Protein AF-J9E4T6-F1 (afdb_monomer)

Secondary structure (DSSP, 8-state):
-HHHHHHHHHHHHHHHHHHHHTSTTHHHHHHHHH---GGGGG-HHHHHHHHHHHHHHHTTTSSHHHHHHTTS-TT----

pLDDT: mean 94.76, std 2.69, range [81.62, 98.19]

Sequence (79 aa):
FVYFCALSPYFMLAILLVRGLTLPGAEVGIYFYLTPNATKLWDITVWKDAGTQVFYSYGVGFGTLIALGSHNKKSHNCF

Solvent-accessible surface area (backbone atoms only — not comparable to full-atom values): 4969 Å² total; per-residue (Å²): 108,66,73,55,70,68,46,51,59,56,55,51,50,51,52,51,48,57,52,49,66,71,40,91,70,39,64,60,59,51,51,65,73,67,58,82,63,73,75,54,73,77,37,66,63,56,55,54,51,52,51,54,49,52,45,63,74,69,46,72,89,69,54,59,69,58,60,56,56,71,75,52,62,93,88,57,88,88,127

Foldseek 3Di:
DCVCVVVVVVVVVVVCVVVLVPDPPSVVVVCVVPPDDPVCVPPVVVVVVVVVCVCVVVVPPVCPVVVVVVPDDPPDDPD

Radius of gyration: 19.11 Å; Cα contacts (8 Å, |Δi|>4): 9; chains: 1; bounding box: 28×36×48 Å

InterPro domains:
  IPR000175 Sodium:neurotransmitter sympor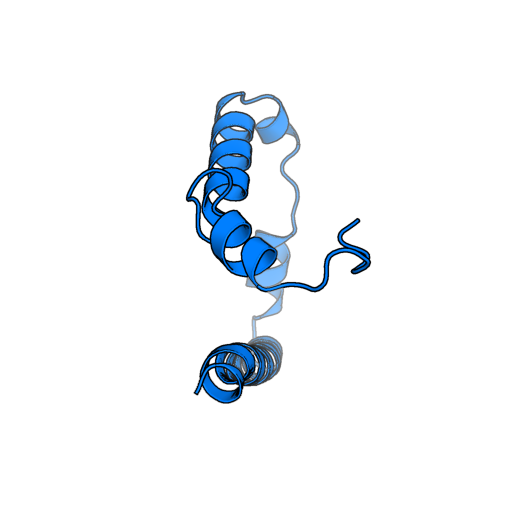ter [PF00209] (2-79)
  IPR000175 Sodium:neurotransmitter symporter [PS50267] (1-79)
  IPR000175 Sodium:neurotransmitter symporter [PTHR11616] (2-79)
  IPR037272 Sodium:neurotransmitter symporter superfamily [SSF161070] (3-79)

Organism: Wuchereria bancrofti (NCBI:txid6293)

Structure (mmCIF, N/CA/C/O backbone):
data_AF-J9E4T6-F1
#
_entry.id   AF-J9E4T6-F1
#
loop_
_atom_site.group_PDB
_atom_site.id
_atom_site.type_symbol
_atom_site.label_atom_id
_atom_site.label_alt_id
_atom_site.label_comp_id
_atom_site.label_asym_id
_atom_site.label_entity_id
_atom_site.label_seq_id
_atom_site.pdbx_PDB_ins_code
_atom_site.Cartn_x
_atom_site.Cartn_y
_atom_site.Cartn_z
_atom_site.occupancy
_atom_site.B_iso_or_equiv
_atom_site.auth_seq_id
_atom_site.auth_comp_id
_atom_site.auth_asym_id
_atom_site.auth_atom_id
_atom_site.pdbx_PDB_model_num
ATOM 1 N N . PHE A 1 1 ? 12.395 -15.318 -11.402 1.00 90.44 1 PHE A N 1
ATOM 2 C CA . PHE A 1 1 ? 12.587 -14.641 -10.104 1.00 90.44 1 PHE A CA 1
ATOM 3 C C . PHE A 1 1 ? 11.452 -13.664 -9.803 1.00 90.44 1 PHE A C 1
ATOM 5 O O . PHE A 1 1 ? 10.691 -13.948 -8.891 1.00 90.44 1 PHE A O 1
ATOM 12 N N . VAL A 1 2 ? 11.245 -12.606 -10.608 1.00 94.06 2 VAL A N 1
ATOM 13 C CA . VAL A 1 2 ? 10.173 -11.604 -10.385 1.00 94.06 2 VAL A CA 1
ATOM 14 C C . VAL A 1 2 ? 8.781 -12.227 -10.231 1.00 94.06 2 VAL A C 1
ATOM 16 O O . VAL A 1 2 ? 8.086 -11.877 -9.291 1.00 94.06 2 VAL A O 1
ATOM 19 N N . TYR A 1 3 ? 8.401 -13.207 -11.062 1.00 94.75 3 TYR A N 1
ATOM 20 C CA . TYR A 1 3 ? 7.111 -13.904 -10.915 1.00 94.75 3 TYR A CA 1
ATOM 21 C C . TYR A 1 3 ? 6.905 -14.530 -9.528 1.00 94.75 3 TYR A C 1
ATOM 23 O O . TYR A 1 3 ? 5.815 -14.455 -8.981 1.00 94.75 3 TYR A O 1
ATOM 31 N N . PHE A 1 4 ? 7.947 -15.106 -8.926 1.00 94.75 4 PHE A N 1
ATOM 32 C CA . PHE A 1 4 ? 7.850 -15.672 -7.582 1.00 94.75 4 PHE A CA 1
ATOM 33 C C . PHE A 1 4 ? 7.762 -14.567 -6.524 1.00 94.75 4 PHE A C 1
ATOM 35 O O . PHE A 1 4 ? 6.849 -14.578 -5.706 1.00 94.75 4 PHE A O 1
ATOM 42 N N . CYS A 1 5 ? 8.671 -13.588 -6.574 1.00 95.38 5 CYS A N 1
ATOM 43 C CA . CYS A 1 5 ? 8.734 -12.499 -5.595 1.00 95.38 5 CYS A CA 1
ATOM 44 C C . CYS A 1 5 ? 7.513 -11.575 -5.628 1.00 95.38 5 CYS A C 1
ATOM 46 O O . CYS A 1 5 ? 7.148 -11.026 -4.597 1.00 95.38 5 CYS A O 1
ATOM 48 N N . ALA A 1 6 ? 6.894 -11.389 -6.795 1.00 95.31 6 ALA A N 1
ATOM 49 C CA . ALA A 1 6 ? 5.701 -10.568 -6.938 1.00 95.31 6 ALA A CA 1
ATOM 50 C C . ALA A 1 6 ? 4.439 -11.311 -6.486 1.00 95.31 6 ALA A C 1
ATOM 52 O O . ALA A 1 6 ? 3.552 -10.679 -5.936 1.00 95.31 6 ALA A O 1
ATOM 53 N N . LEU A 1 7 ? 4.347 -12.633 -6.692 1.00 96.81 7 LEU A N 1
ATOM 54 C CA . LEU A 1 7 ? 3.142 -13.409 -6.368 1.00 96.81 7 LEU A CA 1
ATOM 55 C C . LEU A 1 7 ? 3.120 -13.932 -4.926 1.00 96.81 7 LEU A C 1
ATOM 57 O O . LEU A 1 7 ? 2.048 -14.007 -4.324 1.00 96.81 7 LEU A O 1
ATOM 61 N N . SER A 1 8 ? 4.275 -14.285 -4.351 1.00 97.25 8 SER A N 1
ATOM 62 C CA . SER A 1 8 ? 4.335 -14.866 -3.003 1.00 97.25 8 SER A CA 1
ATOM 63 C C . SER A 1 8 ? 3.727 -13.983 -1.900 1.00 97.25 8 SER A C 1
ATOM 65 O O . SER A 1 8 ? 3.025 -14.543 -1.051 1.00 97.25 8 SER A O 1
ATOM 67 N N . PRO A 1 9 ? 3.864 -12.637 -1.908 1.00 97.69 9 PRO A N 1
ATOM 68 C CA . PRO A 1 9 ? 3.257 -11.799 -0.879 1.00 97.69 9 PRO A CA 1
ATOM 69 C C . PRO A 1 9 ? 1.728 -11.850 -0.921 1.00 97.69 9 PRO A C 1
ATOM 71 O O . PRO A 1 9 ? 1.099 -11.900 0.131 1.00 97.69 9 PRO A O 1
ATOM 74 N N . TYR A 1 10 ? 1.114 -11.917 -2.109 1.00 97.19 10 TYR A N 1
ATOM 75 C CA . TYR A 1 10 ? -0.345 -12.019 -2.237 1.00 97.19 10 TYR A CA 1
ATOM 76 C C . TYR A 1 10 ? -0.878 -13.333 -1.669 1.00 97.19 10 TYR A C 1
ATOM 78 O O . TYR A 1 10 ? -1.895 -13.337 -0.979 1.00 97.19 10 TYR A O 1
ATOM 86 N N . PHE A 1 11 ? -0.174 -14.442 -1.909 1.00 97.75 11 PHE A N 1
ATOM 87 C CA . PHE A 1 11 ? -0.541 -15.734 -1.332 1.00 97.75 11 PHE A CA 1
ATOM 88 C C . PHE A 1 11 ? -0.469 -15.710 0.201 1.00 97.75 11 PHE A C 1
ATOM 90 O O . PHE A 1 11 ? -1.396 -16.154 0.879 1.00 97.75 11 PHE A O 1
ATOM 97 N N . MET A 1 12 ? 0.597 -15.129 0.756 1.00 98.00 12 MET A N 1
ATOM 98 C CA . MET A 1 12 ? 0.739 -14.963 2.204 1.00 98.00 12 MET A CA 1
ATOM 99 C C . MET A 1 12 ? -0.356 -14.065 2.785 1.00 98.00 12 MET A C 1
ATOM 101 O O . MET A 1 12 ? -0.967 -14.430 3.786 1.00 98.00 12 MET A O 1
ATOM 105 N N . LEU A 1 13 ? -0.647 -12.929 2.145 1.00 98.00 13 LEU A N 1
ATOM 106 C CA . LEU A 1 13 ? -1.723 -12.027 2.559 1.00 98.00 13 LEU A CA 1
ATOM 107 C C . LEU A 1 13 ? -3.086 -12.725 2.542 1.00 98.00 13 LEU A C 1
ATOM 109 O O . LEU A 1 13 ? -3.861 -12.540 3.473 1.00 98.00 13 LEU A O 1
ATOM 113 N N . ALA A 1 14 ? -3.366 -13.567 1.543 1.00 98.12 14 ALA A N 1
ATOM 114 C CA . ALA A 1 14 ? -4.610 -14.331 1.480 1.00 98.12 14 ALA A CA 1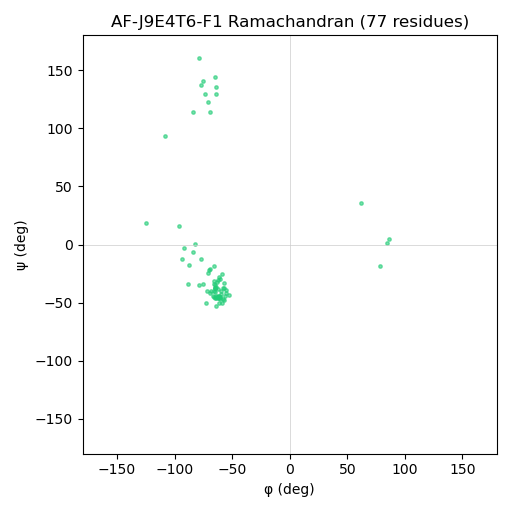
ATOM 115 C C . ALA A 1 14 ? -4.742 -15.323 2.649 1.00 98.12 14 ALA A C 1
ATOM 117 O O . ALA A 1 14 ? -5.789 -15.373 3.296 1.00 98.12 14 ALA A O 1
ATOM 118 N N . ILE A 1 15 ? -3.678 -16.067 2.973 1.00 98.19 15 ILE A N 1
ATOM 119 C CA . ILE A 1 15 ? -3.668 -16.975 4.133 1.00 98.19 15 ILE A CA 1
ATOM 120 C C . ILE A 1 15 ? -3.857 -16.195 5.435 1.00 98.19 15 ILE A C 1
ATOM 122 O O . ILE A 1 15 ? -4.662 -16.592 6.277 1.00 98.19 15 ILE A O 1
ATOM 126 N N . LEU A 1 16 ? -3.133 -15.085 5.605 1.00 97.75 16 LEU A N 1
ATOM 127 C CA . LEU A 1 16 ? -3.229 -14.245 6.798 1.00 97.75 16 LEU A CA 1
ATOM 128 C C . LEU A 1 16 ? -4.611 -13.609 6.939 1.00 97.75 16 LEU A C 1
ATOM 130 O O . LEU A 1 16 ? -5.114 -13.528 8.054 1.00 97.75 16 LEU A O 1
ATOM 134 N N . LEU A 1 17 ? -5.247 -13.218 5.833 1.00 97.56 17 LEU A N 1
ATOM 135 C CA . LEU A 1 17 ? -6.610 -12.701 5.827 1.00 97.56 17 LEU A CA 1
ATOM 136 C C . LEU A 1 17 ? -7.601 -13.771 6.290 1.00 97.56 17 LEU A C 1
ATOM 138 O O . LEU A 1 17 ? -8.339 -13.538 7.243 1.00 97.56 17 LEU A O 1
ATOM 142 N N . VAL A 1 18 ? -7.585 -14.960 5.671 1.00 97.88 18 VAL A N 1
ATOM 143 C CA . VAL A 1 18 ? -8.466 -16.072 6.070 1.00 97.88 18 VAL A CA 1
ATOM 144 C C . VAL A 1 18 ? -8.237 -16.421 7.535 1.00 97.88 18 VAL A C 1
ATOM 146 O O . VAL A 1 18 ? -9.190 -16.518 8.305 1.00 97.88 18 VAL A O 1
ATOM 149 N N . ARG A 1 19 ? -6.975 -16.552 7.958 1.00 97.19 19 ARG A N 1
ATOM 150 C CA . ARG A 1 19 ? -6.664 -16.850 9.352 1.00 97.19 19 ARG A CA 1
ATOM 151 C C . ARG A 1 19 ? -7.177 -15.746 10.270 1.00 97.19 19 ARG A C 1
ATOM 153 O O . ARG A 1 19 ? -7.890 -16.070 11.210 1.00 97.19 19 ARG A O 1
ATOM 160 N N . GLY A 1 20 ? -6.871 -14.484 9.980 1.00 96.88 20 GLY A N 1
ATOM 161 C CA . GLY A 1 20 ? -7.279 -13.322 10.768 1.00 96.88 20 GLY A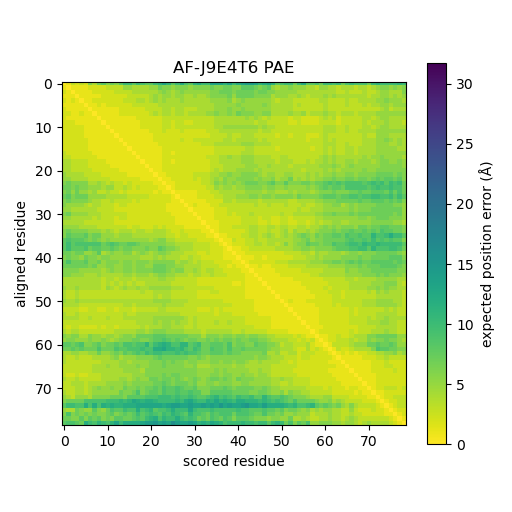 CA 1
ATOM 162 C C . GLY A 1 20 ? -8.789 -13.235 10.967 1.00 96.88 20 GLY A C 1
ATOM 163 O O . GLY A 1 20 ? -9.232 -13.013 12.086 1.00 96.88 20 GLY A O 1
ATOM 164 N N . LEU A 1 21 ? -9.576 -13.509 9.923 1.00 96.56 21 LEU A N 1
ATOM 165 C CA . LEU A 1 21 ? -11.042 -13.510 9.992 1.00 96.56 21 LEU A CA 1
ATOM 166 C C . LEU A 1 21 ? -11.626 -14.691 10.786 1.00 96.56 21 LEU A C 1
ATOM 168 O O . LEU A 1 21 ? -12.730 -14.586 11.306 1.00 96.56 21 LEU A O 1
ATOM 172 N N . THR A 1 22 ? -10.905 -15.812 10.894 1.00 95.38 22 THR A N 1
ATOM 173 C CA . THR A 1 22 ? -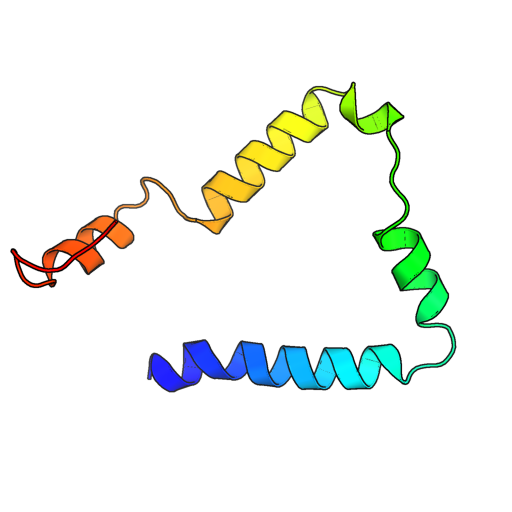11.332 -16.975 11.703 1.00 95.38 22 THR A CA 1
ATOM 174 C C . THR A 1 22 ? -10.980 -16.862 13.189 1.00 95.38 22 THR A C 1
ATOM 176 O O . THR A 1 22 ? -11.346 -17.748 13.963 1.00 95.38 22 THR A O 1
ATOM 179 N N . LEU A 1 23 ? -10.225 -15.837 13.609 1.00 96.50 23 LEU A N 1
ATOM 180 C CA . LEU A 1 23 ? -9.919 -15.631 15.027 1.00 96.50 23 LEU A CA 1
ATOM 181 C C . LEU A 1 23 ? -11.144 -15.059 15.761 1.00 96.50 23 LEU A C 1
ATOM 183 O O . LEU A 1 23 ? -11.807 -14.166 15.235 1.00 96.50 23 LEU A O 1
ATOM 187 N N . PRO A 1 24 ? -11.419 -15.511 16.998 1.00 94.81 24 PRO A N 1
ATOM 188 C CA . PRO A 1 24 ? -12.434 -14.872 17.827 1.00 94.81 24 PRO A CA 1
ATOM 189 C C . PRO A 1 24 ? -12.011 -13.430 18.143 1.00 94.81 24 PRO A C 1
ATOM 191 O O . PRO A 1 24 ? -10.853 -13.191 18.491 1.00 94.81 24 PRO A O 1
ATOM 194 N N . GLY A 1 25 ? -12.934 -12.473 18.031 1.00 93.25 25 GLY A N 1
ATOM 195 C CA . GLY A 1 25 ? -12.654 -11.057 18.285 1.00 93.25 25 GLY A CA 1
ATOM 196 C C . GLY A 1 25 ? -12.103 -10.281 17.082 1.00 93.25 25 GLY A C 1
ATOM 197 O O . GLY A 1 25 ? -11.755 -9.107 17.233 1.00 93.25 25 GLY A O 1
ATOM 198 N N . ALA A 1 26 ? -12.014 -10.891 15.892 1.00 95.19 26 ALA A N 1
ATOM 199 C CA . ALA A 1 26 ? -11.565 -10.221 14.666 1.00 95.19 26 ALA A CA 1
ATOM 200 C C . ALA A 1 26 ? -12.421 -8.989 14.317 1.00 95.19 26 ALA A C 1
ATOM 202 O O . ALA A 1 26 ? -11.915 -7.984 13.814 1.00 95.19 26 ALA A O 1
ATOM 203 N N . GLU A 1 27 ? -13.711 -9.041 14.640 1.00 94.25 27 GLU A N 1
ATOM 204 C CA . GLU A 1 27 ? -14.680 -7.978 14.419 1.00 94.25 27 GLU A CA 1
ATOM 205 C C . GLU A 1 27 ? -14.275 -6.655 15.082 1.00 94.25 27 GLU A C 1
ATOM 207 O O . GLU A 1 27 ? -14.435 -5.600 14.474 1.00 94.25 27 GLU A O 1
ATOM 212 N N . VAL A 1 28 ? -13.673 -6.687 16.275 1.00 95.69 28 VAL A N 1
ATOM 213 C CA . VAL A 1 28 ? -13.289 -5.474 17.019 1.00 95.69 28 VAL A CA 1
ATOM 214 C C . VAL A 1 28 ? -12.236 -4.673 16.253 1.00 95.69 28 VAL A C 1
ATOM 216 O O . VAL A 1 28 ? -12.354 -3.455 16.114 1.00 95.69 28 VAL A O 1
ATOM 219 N N . GLY A 1 29 ? -11.225 -5.358 15.712 1.00 94.44 29 GLY A N 1
ATOM 220 C CA . GLY A 1 29 ? -10.176 -4.724 14.914 1.00 94.44 29 GLY A CA 1
ATOM 221 C C . GLY A 1 29 ? -10.712 -4.151 13.603 1.00 94.44 29 GLY A C 1
ATOM 222 O O . G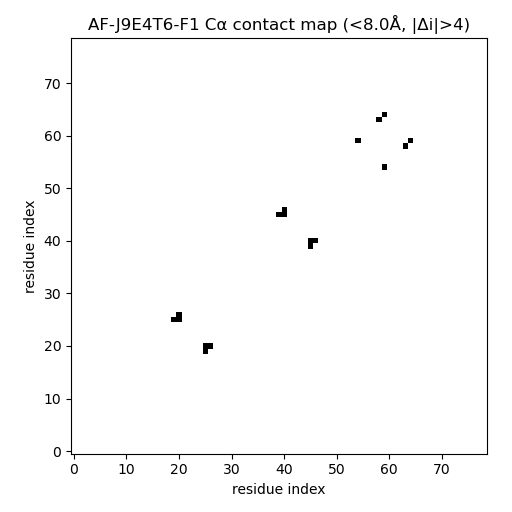LY A 1 29 ? -10.341 -3.044 13.216 1.00 94.44 29 GLY A O 1
ATOM 223 N N . ILE A 1 30 ? -11.629 -4.873 12.951 1.00 95.94 30 ILE A N 1
ATOM 224 C CA . ILE A 1 30 ? -12.270 -4.426 11.706 1.00 95.94 30 ILE A CA 1
ATOM 225 C C . ILE A 1 30 ? -13.106 -3.168 11.955 1.00 95.94 30 ILE A C 1
ATOM 227 O O . ILE A 1 30 ? -12.979 -2.197 11.208 1.00 95.94 30 ILE A O 1
ATOM 231 N N . TYR A 1 31 ? -13.915 -3.148 13.019 1.00 96.31 31 TYR A N 1
ATOM 232 C CA . TYR A 1 31 ? -14.700 -1.969 13.384 1.00 96.31 31 TYR A CA 1
ATOM 233 C C . TYR A 1 31 ? -13.806 -0.770 13.689 1.00 96.31 31 TYR A C 1
ATOM 235 O O . TYR A 1 31 ? -14.062 0.319 13.178 1.00 96.31 31 TYR A O 1
ATOM 243 N N . PHE A 1 32 ? -12.737 -0.955 14.465 1.00 95.25 32 PHE A N 1
ATOM 244 C CA . PHE A 1 32 ? -11.795 0.124 14.759 1.00 95.25 32 PHE A CA 1
ATOM 245 C C . PHE A 1 32 ? -11.139 0.686 13.489 1.00 95.25 32 PHE A C 1
ATOM 247 O O . PHE A 1 32 ? -11.031 1.900 13.342 1.00 95.25 32 PHE A O 1
ATOM 254 N N . TYR A 1 33 ? -10.735 -0.183 12.559 1.00 95.75 33 TYR A N 1
ATOM 255 C CA . TYR A 1 33 ? -10.079 0.224 11.318 1.00 95.75 33 TYR A CA 1
ATOM 256 C C . TYR A 1 33 ? -11.015 0.971 10.356 1.00 95.75 33 TYR A C 1
ATOM 258 O O . TYR A 1 33 ? -10.597 1.939 9.723 1.00 95.75 33 TYR A O 1
ATOM 266 N N . LEU A 1 34 ? -12.272 0.529 10.236 1.00 95.88 34 LEU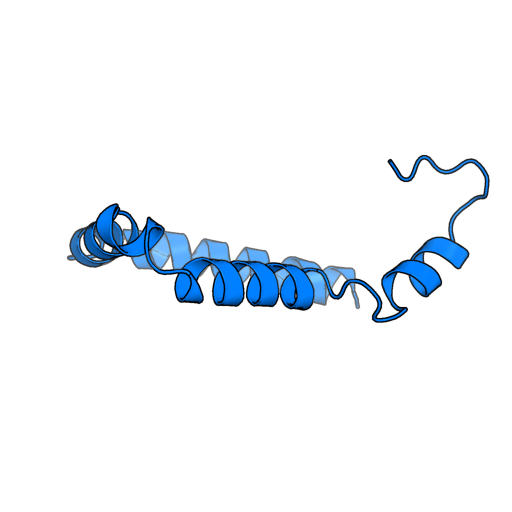 A N 1
ATOM 267 C CA . LEU A 1 34 ? -13.215 1.052 9.242 1.00 95.88 34 LEU A CA 1
ATOM 268 C C . LEU A 1 34 ? -14.109 2.188 9.752 1.00 95.88 34 LEU A C 1
ATOM 270 O O . LEU A 1 34 ? -14.762 2.835 8.935 1.00 95.88 34 LEU A O 1
ATOM 274 N N . THR A 1 35 ? -14.173 2.445 11.062 1.00 96.31 35 THR A N 1
ATOM 275 C CA . THR A 1 35 ? -15.020 3.519 11.609 1.00 96.31 35 THR A CA 1
ATOM 276 C C . THR A 1 35 ? -14.456 4.893 11.223 1.00 96.31 35 THR A C 1
ATOM 278 O O . THR A 1 35 ? -13.377 5.265 11.693 1.00 96.31 35 THR A O 1
ATOM 281 N N . PRO A 1 36 ? -15.162 5.690 10.397 1.00 93.88 36 PRO A N 1
ATOM 282 C CA . PRO A 1 36 ? -14.635 6.958 9.919 1.00 93.88 36 PRO A CA 1
ATOM 283 C C . PRO A 1 36 ? -14.720 8.039 11.000 1.00 93.88 36 PRO A C 1
ATOM 285 O O . PRO A 1 36 ? -15.751 8.222 11.646 1.00 93.88 36 PRO A O 1
ATOM 288 N N . ASN A 1 37 ? -13.655 8.829 11.142 1.00 93.19 37 ASN A N 1
ATOM 289 C CA . ASN A 1 37 ? -13.657 10.040 11.959 1.00 93.19 37 ASN A CA 1
ATOM 290 C C . ASN A 1 37 ? -13.622 11.278 11.055 1.00 93.19 37 ASN A C 1
ATOM 292 O O . ASN A 1 37 ? -12.554 11.739 10.654 1.00 93.19 37 ASN A O 1
ATOM 296 N N . ALA A 1 38 ? -14.799 11.824 10.740 1.00 92.56 38 ALA A N 1
ATOM 297 C CA . ALA A 1 38 ? -14.932 12.967 9.833 1.00 92.56 38 ALA A CA 1
ATOM 298 C C . ALA A 1 38 ? -14.220 14.234 10.341 1.00 92.56 38 ALA A C 1
ATOM 300 O O . ALA A 1 38 ? -13.750 15.038 9.539 1.00 92.56 38 ALA A O 1
ATOM 301 N N . THR A 1 39 ? -14.067 14.399 11.658 1.00 94.81 39 THR A N 1
ATOM 302 C CA . THR A 1 39 ? -13.364 15.547 12.248 1.00 94.81 39 THR A CA 1
ATOM 303 C C . THR A 1 39 ? -11.896 15.595 11.824 1.00 94.81 39 THR A C 1
ATOM 305 O O . THR A 1 39 ? -11.336 16.676 11.665 1.00 94.81 39 THR A O 1
ATOM 308 N N . LYS A 1 40 ? -11.272 14.436 11.574 1.00 92.25 40 LYS A N 1
ATOM 309 C CA . LYS A 1 40 ? -9.878 14.351 11.116 1.00 92.25 40 LYS A CA 1
ATOM 310 C C . LYS A 1 40 ? -9.669 14.860 9.692 1.00 92.25 40 LYS A C 1
ATOM 312 O O . LYS A 1 40 ? -8.555 15.240 9.363 1.00 92.25 40 LYS A O 1
ATOM 317 N N . LEU A 1 41 ? -10.712 14.926 8.867 1.00 94.19 41 LEU A N 1
ATOM 318 C CA . LEU A 1 41 ? -10.593 15.429 7.494 1.00 94.19 41 LEU A CA 1
ATOM 319 C C . LEU A 1 41 ? -10.342 16.942 7.431 1.00 94.19 41 LEU A C 1
ATOM 321 O O . LEU A 1 41 ? -9.805 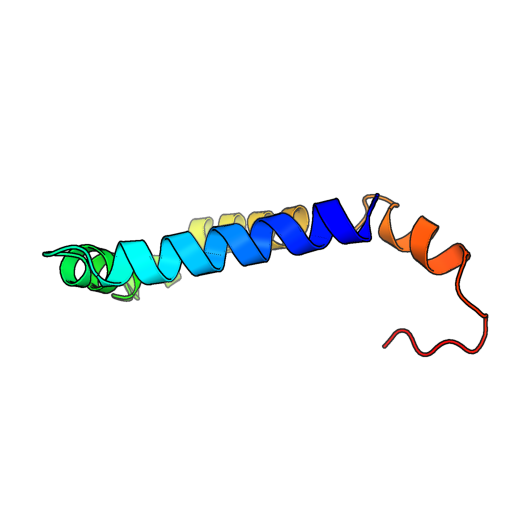17.424 6.436 1.00 94.19 41 LEU A O 1
ATOM 325 N N . TRP A 1 42 ? -10.698 17.680 8.485 1.00 95.69 42 TRP A N 1
ATOM 326 C CA . TRP A 1 42 ? -10.407 19.112 8.608 1.00 95.69 42 TRP A CA 1
ATOM 327 C C . TRP A 1 42 ? -8.952 19.401 8.990 1.00 95.69 42 TRP A C 1
ATOM 329 O O . TRP A 1 42 ? -8.505 20.543 8.901 1.00 95.69 42 TRP A O 1
ATOM 339 N N . ASP A 1 43 ? -8.209 18.381 9.415 1.00 96.56 43 ASP A N 1
ATOM 340 C CA . ASP A 1 43 ? -6.802 18.507 9.758 1.00 96.56 43 ASP A CA 1
ATOM 341 C C . ASP A 1 43 ? -5.943 18.401 8.491 1.00 96.56 43 ASP A C 1
ATOM 343 O O . ASP A 1 43 ? -5.861 17.355 7.843 1.00 96.56 43 ASP A O 1
ATOM 347 N N . ILE A 1 44 ? -5.271 19.498 8.137 1.00 95.81 44 ILE A N 1
ATOM 348 C CA . ILE A 1 44 ? -4.400 19.565 6.957 1.00 95.81 44 ILE A CA 1
ATOM 349 C C . ILE A 1 44 ? -3.258 18.538 7.002 1.00 95.81 44 ILE A C 1
ATOM 351 O O . ILE A 1 44 ? -2.760 18.111 5.959 1.00 95.81 44 ILE A O 1
ATOM 355 N N . THR A 1 45 ? -2.846 18.108 8.198 1.00 96.00 45 THR A N 1
ATOM 356 C CA . THR A 1 45 ? -1.765 17.129 8.349 1.00 96.00 45 THR A CA 1
ATOM 357 C C . THR A 1 45 ? -2.143 15.768 7.770 1.00 96.00 45 THR A C 1
ATOM 359 O O . THR A 1 45 ? -1.303 15.148 7.120 1.00 96.00 45 THR A O 1
ATOM 362 N N . VAL A 1 46 ? -3.416 15.363 7.872 1.00 96.44 46 VAL A N 1
ATOM 363 C CA . VAL A 1 46 ? -3.928 14.101 7.311 1.00 96.44 46 VAL A CA 1
ATOM 364 C C . VAL A 1 46 ? -3.794 14.083 5.787 1.00 96.44 46 VAL A C 1
ATOM 366 O O . VAL A 1 46 ? -3.408 13.068 5.212 1.00 96.44 46 VAL A O 1
ATOM 369 N N . TRP A 1 47 ? -4.028 15.217 5.123 1.00 97.38 47 TRP A N 1
ATOM 370 C CA . TRP A 1 47 ? -3.864 15.345 3.671 1.00 97.38 47 TRP A CA 1
ATOM 371 C C . TRP A 1 47 ? -2.399 15.338 3.241 1.00 97.38 47 TRP A C 1
ATOM 373 O O . TRP A 1 47 ? -2.052 14.709 2.241 1.00 97.38 47 TRP A O 1
ATOM 383 N N . LYS A 1 48 ? -1.525 16.000 4.006 1.00 97.44 48 LYS A N 1
ATOM 384 C CA . LYS A 1 48 ? -0.076 15.976 3.767 1.00 97.44 48 LYS A CA 1
ATOM 385 C C . LYS A 1 48 ? 0.474 14.550 3.898 1.00 97.44 48 LYS A C 1
ATOM 387 O O . LYS A 1 48 ? 1.253 14.112 3.049 1.00 97.44 48 LYS A O 1
ATOM 392 N N . ASP A 1 49 ? 0.050 13.817 4.924 1.00 96.94 49 ASP A N 1
ATOM 393 C CA . ASP A 1 49 ? 0.480 12.437 5.154 1.00 96.94 49 ASP A CA 1
ATOM 394 C C . ASP A 1 49 ? -0.086 11.493 4.081 1.00 96.94 49 ASP A C 1
ATOM 396 O O . ASP A 1 49 ? 0.660 10.683 3.532 1.00 96.94 49 ASP A O 1
ATOM 400 N N . ALA A 1 50 ? -1.358 11.653 3.693 1.00 96.88 50 ALA A N 1
ATOM 401 C CA . ALA A 1 50 ? -1.966 10.896 2.597 1.00 96.88 50 ALA A CA 1
ATOM 402 C C . ALA A 1 50 ? -1.256 11.142 1.256 1.00 96.88 50 ALA A C 1
ATOM 404 O O . ALA A 1 50 ? -0.924 10.192 0.548 1.00 96.88 50 ALA A O 1
ATOM 405 N N . GLY A 1 51 ? -0.959 12.403 0.925 1.00 96.62 51 GLY A N 1
ATOM 406 C CA . GLY A 1 51 ? -0.198 12.747 -0.276 1.00 96.62 51 GLY A CA 1
ATOM 407 C C . GLY A 1 51 ? 1.175 12.079 -0.270 1.00 96.62 51 GLY A C 1
ATOM 408 O O . GLY A 1 51 ? 1.534 11.379 -1.216 1.00 96.62 51 GLY A O 1
ATOM 409 N N . THR A 1 52 ? 1.908 12.222 0.835 1.00 95.62 52 THR A N 1
ATOM 410 C CA . THR A 1 52 ? 3.224 11.596 1.033 1.00 95.62 52 THR A CA 1
ATOM 411 C C . THR A 1 52 ? 3.161 10.073 0.867 1.00 95.62 52 THR A C 1
ATOM 413 O O . THR A 1 52 ? 3.998 9.490 0.178 1.00 95.62 52 THR A O 1
ATOM 416 N N . GLN A 1 53 ? 2.143 9.428 1.441 1.00 97.00 53 GLN A N 1
ATOM 417 C CA . GLN A 1 53 ? 1.933 7.986 1.346 1.00 97.00 53 GLN A CA 1
ATOM 418 C C . GLN A 1 53 ? 1.732 7.530 -0.106 1.00 97.00 53 GLN A C 1
ATOM 420 O O . GLN A 1 53 ? 2.392 6.582 -0.531 1.00 97.00 53 GLN A O 1
ATOM 425 N N . VAL A 1 54 ? 0.903 8.228 -0.889 1.00 96.25 54 VAL A N 1
ATOM 426 C CA . VAL A 1 54 ? 0.672 7.894 -2.305 1.00 96.25 54 VAL A CA 1
ATOM 427 C C . VAL A 1 54 ? 1.943 8.102 -3.130 1.00 96.25 54 VAL A C 1
ATOM 429 O O . VAL A 1 54 ? 2.315 7.219 -3.906 1.00 96.25 54 VAL A O 1
ATOM 432 N N . PHE A 1 55 ? 2.651 9.221 -2.937 1.00 94.50 55 PHE A N 1
ATOM 433 C CA . PHE A 1 55 ? 3.895 9.508 -3.659 1.00 94.50 55 PHE A CA 1
ATOM 434 C C . PHE A 1 55 ? 4.944 8.407 -3.467 1.00 94.50 55 PHE A C 1
ATOM 436 O O . PHE A 1 55 ? 5.508 7.921 -4.452 1.00 94.50 55 PHE A O 1
ATOM 443 N N . TYR A 1 56 ? 5.174 7.977 -2.223 1.00 93.19 56 TYR A N 1
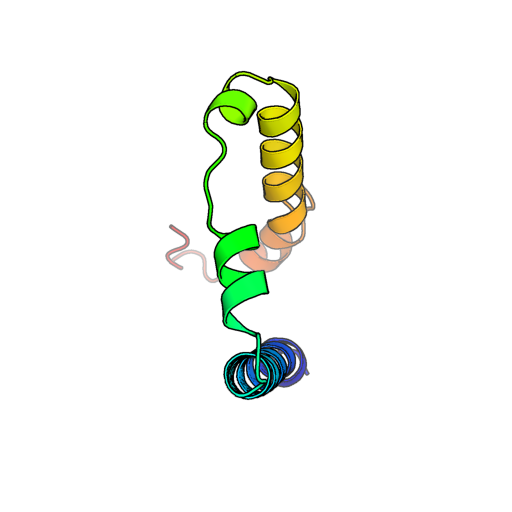ATOM 444 C CA . TYR A 1 56 ? 6.142 6.919 -1.930 1.00 93.19 56 TYR A CA 1
ATOM 445 C C . TYR A 1 56 ? 5.642 5.521 -2.301 1.00 93.19 56 TYR A C 1
ATOM 447 O O . TYR A 1 56 ? 6.442 4.704 -2.748 1.00 93.19 56 TYR A O 1
ATOM 455 N N . SER A 1 57 ? 4.340 5.242 -2.180 1.00 95.31 57 SER A N 1
ATOM 456 C CA . SER A 1 57 ? 3.780 3.940 -2.561 1.00 95.31 57 SER A CA 1
ATOM 457 C C . SER A 1 57 ? 3.892 3.674 -4.065 1.00 95.31 57 SER A C 1
ATOM 459 O O . SER A 1 57 ? 4.127 2.533 -4.454 1.00 95.31 57 SER A O 1
ATOM 461 N N . TYR A 1 58 ? 3.722 4.700 -4.907 1.00 92.94 58 TYR A N 1
ATOM 462 C CA . TYR A 1 58 ? 3.886 4.586 -6.362 1.00 92.94 58 TYR A CA 1
ATOM 463 C C . TYR A 1 58 ? 5.331 4.812 -6.836 1.00 92.94 58 TYR A C 1
ATOM 465 O O . TYR A 1 58 ? 5.659 4.457 -7.968 1.00 92.94 58 TYR A O 1
ATOM 473 N N . GLY A 1 59 ? 6.198 5.413 -6.011 1.00 91.88 59 GLY A N 1
ATOM 474 C CA . GLY A 1 59 ? 7.577 5.733 -6.394 1.00 91.88 59 GLY A CA 1
ATOM 475 C C . GLY A 1 59 ? 7.657 6.716 -7.569 1.00 91.88 59 GLY A C 1
ATOM 476 O O . GLY A 1 59 ? 8.523 6.595 -8.441 1.00 91.88 59 GLY A O 1
ATOM 477 N N . VAL A 1 60 ? 6.730 7.678 -7.636 1.00 90.69 60 VAL A N 1
ATOM 478 C CA . VAL A 1 60 ? 6.656 8.638 -8.748 1.00 90.69 60 VAL A CA 1
ATOM 479 C C . VAL A 1 60 ? 7.915 9.504 -8.777 1.00 90.69 60 VAL A C 1
ATOM 481 O O . VAL A 1 60 ? 8.308 10.078 -7.767 1.00 90.69 60 VAL A O 1
ATOM 484 N N . GLY A 1 61 ? 8.550 9.610 -9.947 1.00 87.75 61 GLY A N 1
ATOM 485 C CA . GLY A 1 61 ? 9.764 10.413 -10.130 1.00 87.75 61 GLY A CA 1
ATOM 486 C C . GLY A 1 61 ? 11.076 9.706 -9.763 1.00 87.75 61 GLY A C 1
ATOM 487 O O . GLY A 1 61 ? 12.136 10.292 -9.942 1.00 87.75 61 GLY A O 1
ATOM 488 N N . PHE A 1 62 ? 11.043 8.436 -9.338 1.00 91.00 62 PHE A N 1
ATOM 489 C CA . PHE A 1 62 ? 12.245 7.669 -8.959 1.00 91.00 62 PHE A CA 1
ATOM 490 C C . PHE A 1 62 ? 12.988 7.050 -10.161 1.00 91.00 62 PHE A C 1
ATOM 492 O O . PHE A 1 62 ? 13.986 6.355 -9.997 1.00 91.00 62 PHE A O 1
ATOM 499 N N . GLY A 1 63 ? 12.500 7.255 -11.389 1.00 91.94 63 GLY A N 1
ATOM 500 C CA . GLY A 1 63 ? 13.130 6.762 -12.622 1.00 91.94 63 GLY A CA 1
ATOM 501 C C . GLY A 1 63 ? 12.893 5.278 -12.936 1.00 91.94 63 GLY A C 1
ATOM 502 O O . GLY A 1 63 ? 13.003 4.887 -14.095 1.00 91.94 63 GLY A O 1
ATOM 503 N N . THR A 1 64 ? 12.483 4.455 -11.966 1.00 92.50 64 THR A N 1
ATOM 504 C CA . THR A 1 64 ? 12.239 3.013 -12.169 1.00 92.50 64 THR A CA 1
ATOM 505 C C . THR A 1 64 ? 11.158 2.738 -13.214 1.00 92.50 64 THR A C 1
ATOM 507 O O . THR A 1 64 ? 11.374 1.944 -14.125 1.00 92.50 64 THR A O 1
ATOM 510 N N . LEU A 1 65 ? 10.013 3.427 -13.138 1.00 92.31 65 LEU A N 1
ATOM 511 C CA . LEU A 1 65 ? 8.929 3.265 -14.116 1.00 92.31 65 LEU A CA 1
ATOM 512 C C . LEU A 1 65 ? 9.336 3.746 -15.518 1.00 92.31 65 LEU A C 1
ATOM 514 O O . LEU A 1 65 ? 8.955 3.130 -16.508 1.00 92.31 65 LEU A O 1
ATOM 518 N N . ILE A 1 66 ? 10.164 4.795 -15.605 1.00 93.62 66 ILE A N 1
ATOM 519 C CA . ILE A 1 66 ? 10.709 5.303 -16.875 1.00 93.62 66 ILE A CA 1
ATOM 520 C C . ILE A 1 66 ? 11.630 4.251 -17.505 1.00 93.62 66 ILE A C 1
ATOM 522 O O . ILE A 1 66 ? 11.510 3.952 -18.692 1.00 93.62 66 ILE A O 1
ATOM 526 N N . ALA A 1 67 ? 12.514 3.652 -16.705 1.00 95.44 67 ALA A N 1
ATOM 527 C CA . ALA A 1 67 ? 13.406 2.588 -17.154 1.00 95.44 67 ALA A CA 1
ATOM 528 C C . ALA A 1 67 ? 12.642 1.321 -17.569 1.00 95.44 67 ALA A C 1
ATOM 530 O O . ALA A 1 67 ? 13.010 0.680 -18.546 1.00 95.44 67 ALA A O 1
ATOM 531 N N . LEU A 1 68 ? 11.560 0.956 -16.878 1.00 93.50 68 LEU A N 1
ATOM 532 C CA . LEU A 1 68 ? 10.707 -0.161 -17.299 1.00 93.50 68 LEU A CA 1
ATOM 533 C C . LEU A 1 68 ? 9.988 0.157 -18.618 1.00 93.50 68 LEU A C 1
ATOM 535 O O . LEU A 1 68 ? 9.992 -0.660 -19.537 1.00 93.50 68 LEU A O 1
ATOM 539 N N . GLY A 1 69 ? 9.438 1.367 -18.742 1.00 92.88 69 GLY A N 1
ATOM 540 C CA . GLY A 1 69 ? 8.761 1.827 -19.952 1.00 92.88 69 GLY A CA 1
ATOM 541 C C . GLY A 1 69 ? 9.673 1.906 -21.179 1.00 92.88 69 GLY A C 1
ATOM 542 O O . GLY A 1 69 ? 9.214 1.635 -22.286 1.00 92.88 69 GLY A O 1
ATOM 543 N N . SER A 1 70 ? 10.968 2.204 -21.012 1.00 95.00 70 SER A N 1
ATOM 544 C CA . SER A 1 70 ? 11.916 2.291 -22.135 1.00 95.00 70 SER A CA 1
ATOM 545 C C . SER A 1 70 ? 12.168 0.953 -22.841 1.00 95.00 70 SER A C 1
ATOM 547 O O . SER A 1 70 ? 12.605 0.945 -23.992 1.00 95.00 70 SER A O 1
ATOM 549 N N . HIS A 1 71 ? 11.852 -0.169 -22.187 1.00 94.56 71 HIS A N 1
ATOM 550 C CA . HIS A 1 71 ? 11.960 -1.513 -22.758 1.00 94.56 71 HIS A CA 1
ATOM 551 C C . HIS A 1 71 ? 10.661 -1.988 -23.438 1.00 94.56 71 HIS A C 1
ATOM 553 O O . HIS A 1 71 ? 10.638 -3.070 -24.028 1.00 94.56 71 HIS A O 1
ATOM 559 N N . ASN A 1 72 ? 9.579 -1.201 -23.388 1.00 94.69 72 ASN A N 1
ATOM 560 C CA . ASN A 1 72 ? 8.326 -1.532 -24.063 1.00 94.69 72 ASN A CA 1
ATOM 561 C C . ASN A 1 72 ? 8.377 -1.229 -25.569 1.00 94.69 72 ASN A C 1
ATOM 563 O O . ASN A 1 72 ? 9.178 -0.438 -26.069 1.00 94.69 72 ASN A O 1
ATOM 567 N N . LYS A 1 73 ? 7.463 -1.851 -26.324 1.00 94.62 73 LYS A N 1
ATOM 568 C CA . LYS A 1 73 ? 7.263 -1.538 -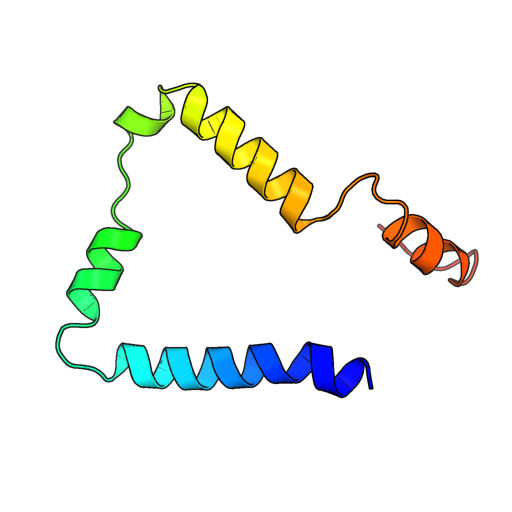27.747 1.00 94.62 73 LYS A CA 1
ATOM 569 C C . LYS A 1 73 ? 6.746 -0.104 -27.902 1.00 94.62 73 LYS A C 1
ATOM 571 O O . LYS A 1 73 ? 5.898 0.330 -27.133 1.00 94.62 73 LYS A O 1
ATOM 576 N N . LYS A 1 74 ? 7.168 0.593 -28.962 1.00 88.94 74 LYS A N 1
ATOM 577 C CA . LYS A 1 74 ? 6.740 1.981 -29.240 1.00 88.94 74 LYS A CA 1
ATOM 578 C C . LYS A 1 74 ? 5.226 2.140 -29.432 1.00 88.94 74 LYS A C 1
ATOM 580 O O . LYS A 1 74 ? 4.691 3.196 -29.138 1.00 88.94 74 LYS A O 1
ATOM 585 N N . SER A 1 75 ? 4.548 1.103 -29.924 1.00 92.94 75 SER A N 1
ATOM 586 C CA . SER A 1 75 ? 3.090 1.061 -30.098 1.00 92.94 75 SER A CA 1
ATOM 587 C C . SER A 1 75 ? 2.353 0.384 -28.931 1.00 92.94 75 SER A C 1
ATOM 589 O O . SER A 1 75 ? 1.205 -0.026 -29.085 1.00 92.94 75 SER A O 1
ATOM 591 N N . HIS A 1 76 ? 3.007 0.202 -27.777 1.00 94.00 76 HIS A N 1
ATOM 592 C CA . HIS A 1 76 ? 2.378 -0.362 -26.584 1.00 94.00 76 HIS A CA 1
ATOM 593 C C . HIS A 1 76 ? 1.437 0.664 -25.943 1.00 94.00 76 HIS A C 1
ATOM 595 O O . HIS A 1 76 ? 1.843 1.797 -25.698 1.00 94.00 76 HIS A O 1
ATOM 601 N N . ASN A 1 77 ? 0.198 0.263 -25.651 1.00 92.75 77 ASN A N 1
ATOM 602 C CA . ASN A 1 77 ? -0.720 1.103 -24.888 1.00 92.75 77 ASN A CA 1
ATOM 603 C C . ASN A 1 77 ? -0.255 1.175 -23.425 1.00 92.75 77 ASN A C 1
ATOM 605 O O . ASN A 1 77 ? -0.102 0.138 -22.784 1.00 92.75 77 ASN A O 1
ATOM 609 N N . CYS A 1 78 ? -0.012 2.382 -22.923 1.00 89.81 78 CYS A N 1
ATOM 610 C CA . CYS A 1 78 ? 0.506 2.652 -21.581 1.00 89.81 78 CYS A CA 1
ATOM 611 C C . CYS A 1 78 ? -0.385 3.610 -20.771 1.00 89.81 78 CYS A C 1
ATOM 613 O O . CYS A 1 78 ? 0.094 4.201 -19.802 1.00 89.81 78 CYS A O 1
ATOM 615 N N . PHE A 1 79 ? -1.644 3.768 -21.196 1.00 81.62 79 PHE A N 1
ATOM 616 C CA . PHE A 1 79 ? -2.668 4.596 -20.560 1.00 81.62 79 PHE A CA 1
ATOM 617 C C . PHE A 1 79 ? -3.698 3.744 -19.815 1.00 81.62 79 PHE A C 1
ATOM 619 O O . PHE A 1 79 ? -4.013 2.636 -20.314 1.00 81.62 79 PHE A O 1
#

Mean predicted aligned error: 4.26 Å